Protein AF-A0A8S9DQQ0-F1 (afdb_monomer_lite)

Secondary structure (DSSP, 8-state):
-PPPEEEEEETTEEEEEEGGG----------BPPTT--TTEEEEEEETTEEEEEE-HHHHHT---

Structure (mmCIF,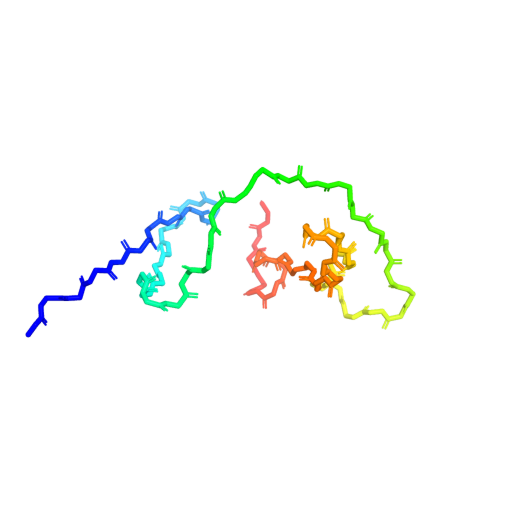 N/CA/C/O backbone):
data_AF-A0A8S9DQQ0-F1
#
_entry.id   AF-A0A8S9DQQ0-F1
#
loop_
_atom_site.group_PDB
_atom_site.id
_atom_site.type_symbol
_atom_site.label_atom_id
_atom_site.label_alt_id
_atom_site.label_comp_id
_atom_site.label_asym_id
_atom_site.label_entity_id
_atom_site.label_seq_id
_atom_site.pdbx_PDB_ins_code
_atom_site.Cartn_x
_atom_site.Cartn_y
_atom_site.Cartn_z
_atom_site.occupancy
_atom_site.B_iso_or_equiv
_atom_site.auth_seq_id
_atom_site.auth_comp_id
_atom_site.auth_asym_id
_atom_site.auth_atom_id
_atom_site.pdbx_PDB_model_num
ATOM 1 N N . MET A 1 1 ? -8.859 -3.932 24.980 1.00 70.06 1 MET A N 1
ATOM 2 C CA . MET A 1 1 ? -8.337 -2.784 24.210 1.00 70.06 1 MET A CA 1
ATOM 3 C C . MET A 1 1 ? -9.172 -2.676 22.950 1.00 70.06 1 MET A C 1
ATOM 5 O O . MET A 1 1 ? -9.451 -3.710 22.353 1.00 70.06 1 MET A O 1
ATOM 9 N N . GLU A 1 2 ? -9.643 -1.480 22.609 1.00 83.44 2 GLU A N 1
ATOM 10 C CA . GLU A 1 2 ? -10.440 -1.251 21.398 1.00 83.44 2 GLU A CA 1
ATOM 11 C C . GLU A 1 2 ? -9.548 -1.347 20.153 1.00 83.44 2 GLU A C 1
ATOM 13 O O . GLU A 1 2 ? -8.397 -0.908 20.178 1.00 83.44 2 GLU A O 1
ATOM 18 N N . LYS A 1 3 ? -10.057 -1.950 19.073 1.00 88.44 3 LYS A N 1
ATOM 19 C CA . LYS A 1 3 ? -9.330 -2.029 17.802 1.00 88.44 3 LYS A CA 1
ATOM 20 C C . LYS A 1 3 ? -9.482 -0.713 17.048 1.00 88.44 3 LYS A C 1
ATOM 22 O O . LYS A 1 3 ? -10.590 -0.340 16.679 1.00 88.44 3 LYS A O 1
ATOM 27 N N . GLN A 1 4 ? -8.367 -0.041 16.794 1.00 96.00 4 GLN A N 1
ATOM 28 C CA . GLN A 1 4 ? -8.316 1.130 15.924 1.00 96.00 4 GLN A CA 1
ATOM 29 C C . GLN A 1 4 ? -8.001 0.689 14.494 1.00 96.00 4 GLN A C 1
ATOM 31 O O . GLN A 1 4 ? -7.033 -0.039 14.262 1.00 96.00 4 GLN A O 1
ATOM 36 N N . LEU A 1 5 ? -8.827 1.122 13.544 1.00 97.06 5 LEU A N 1
ATOM 37 C CA . LEU A 1 5 ? -8.742 0.734 12.139 1.00 97.06 5 LEU A CA 1
ATOM 38 C C . LEU A 1 5 ? -8.584 1.973 11.259 1.00 97.06 5 LEU A C 1
ATOM 40 O O . LEU A 1 5 ? -9.239 2.989 11.488 1.00 97.06 5 LEU A O 1
ATOM 44 N N . VAL A 1 6 ? -7.758 1.860 10.224 1.00 97.69 6 VAL A N 1
ATOM 45 C CA . VAL A 1 6 ? -7.802 2.769 9.077 1.00 97.69 6 VAL A CA 1
ATOM 46 C C . VAL A 1 6 ? -8.791 2.187 8.083 1.00 97.69 6 VAL A C 1
ATOM 48 O O . VAL A 1 6 ? -8.596 1.067 7.610 1.00 97.69 6 VAL A O 1
ATOM 51 N N . ILE A 1 7 ? -9.850 2.941 7.797 1.00 97.38 7 ILE A N 1
ATOM 52 C CA . ILE A 1 7 ? -10.880 2.569 6.828 1.00 97.38 7 ILE A CA 1
ATOM 53 C C . ILE A 1 7 ? -10.586 3.268 5.502 1.00 97.38 7 ILE A C 1
ATOM 55 O O . ILE A 1 7 ? -10.288 4.462 5.484 1.00 97.38 7 ILE A O 1
ATOM 59 N N . PHE A 1 8 ? -10.660 2.523 4.406 1.00 96.38 8 PHE A N 1
ATOM 60 C CA . PHE A 1 8 ? -10.469 3.028 3.050 1.00 96.38 8 PHE A CA 1
ATOM 61 C C . PHE A 1 8 ? -11.414 2.320 2.079 1.00 96.38 8 PHE A C 1
ATOM 63 O O . PHE A 1 8 ? -11.928 1.240 2.366 1.00 96.38 8 PHE A O 1
ATOM 70 N N . GLU A 1 9 ? -11.649 2.941 0.931 1.00 95.88 9 GLU A N 1
ATOM 71 C CA . GLU A 1 9 ? -12.569 2.433 -0.082 1.00 95.88 9 GLU A CA 1
ATOM 72 C C . GLU A 1 9 ? -11.809 1.698 -1.189 1.00 95.88 9 GLU A C 1
ATOM 74 O O . GLU A 1 9 ? -10.768 2.160 -1.662 1.00 95.88 9 GLU A O 1
ATOM 79 N N . LEU A 1 10 ? -12.363 0.568 -1.627 1.00 94.81 10 LEU A N 1
ATOM 80 C CA . LEU A 1 10 ? -12.001 -0.104 -2.872 1.00 94.81 10 LEU A CA 1
ATOM 81 C C . LEU A 1 10 ? -13.264 -0.215 -3.729 1.00 94.81 10 LEU A C 1
ATOM 83 O O . LEU A 1 10 ? -14.120 -1.072 -3.510 1.00 94.81 10 LEU A O 1
ATOM 87 N N . GLY A 1 11 ? -13.409 0.692 -4.696 1.00 90.75 11 GLY A N 1
ATOM 88 C CA . GLY A 1 11 ? -14.632 0.785 -5.492 1.00 90.75 11 GLY A CA 1
ATOM 89 C C . GLY A 1 11 ? -15.805 1.259 -4.633 1.00 90.75 11 GLY A C 1
ATOM 90 O O . GLY A 1 11 ? -15.817 2.405 -4.201 1.00 90.75 11 GLY A O 1
ATOM 91 N N . THR A 1 12 ? -16.784 0.385 -4.390 1.00 92.06 12 THR A N 1
ATOM 92 C CA . THR A 1 12 ? -17.976 0.698 -3.569 1.00 92.06 12 THR A CA 1
ATOM 93 C C . THR A 1 12 ? -17.944 0.064 -2.176 1.00 92.06 12 THR A C 1
ATOM 95 O O . THR A 1 12 ? -18.862 0.264 -1.380 1.00 92.06 12 THR A O 1
ATOM 98 N N . GLU A 1 13 ? -16.893 -0.696 -1.866 1.00 94.25 13 GLU A N 1
ATOM 99 C CA . GLU A 1 13 ? -16.750 -1.425 -0.610 1.00 94.25 13 GLU A CA 1
ATOM 100 C C . GLU A 1 13 ? -15.748 -0.744 0.325 1.00 94.25 13 GLU A C 1
ATOM 102 O O . GLU A 1 13 ? -14.737 -0.186 -0.108 1.00 94.25 13 GLU A O 1
ATOM 107 N N . HIS A 1 14 ? -16.014 -0.831 1.630 1.00 96.31 14 HIS A N 1
ATOM 108 C CA . HIS A 1 14 ? -15.109 -0.346 2.668 1.00 96.31 14 HIS A CA 1
ATOM 109 C C . HIS A 1 14 ? -14.245 -1.491 3.191 1.00 96.31 14 HIS A C 1
ATOM 111 O O . HIS A 1 14 ? -14.754 -2.520 3.636 1.00 96.31 14 HIS A O 1
ATOM 117 N N . PHE A 1 15 ? -12.937 -1.268 3.200 1.00 96.69 15 PHE A N 1
ATOM 118 C CA . PHE A 1 15 ? -11.941 -2.159 3.774 1.00 96.69 15 PHE A CA 1
ATOM 119 C C . PHE A 1 15 ? -11.304 -1.507 4.999 1.00 96.69 15 PHE A C 1
ATOM 121 O O . PHE A 1 15 ? -11.335 -0.287 5.169 1.00 96.69 15 PHE A O 1
ATOM 128 N N . GLY A 1 16 ? -10.733 -2.334 5.874 1.00 96.44 16 GLY A N 1
ATOM 129 C CA . GLY A 1 16 ? -10.104 -1.880 7.106 1.00 96.44 16 GLY A CA 1
ATOM 130 C C . GLY A 1 16 ? -8.812 -2.627 7.397 1.00 96.44 16 GLY A C 1
ATOM 131 O O . GLY A 1 16 ? -8.733 -3.841 7.212 1.00 96.44 16 GLY A O 1
ATOM 132 N N . ILE A 1 17 ? -7.813 -1.901 7.887 1.00 96.75 17 ILE A N 1
ATOM 133 C CA . ILE A 1 17 ? -6.562 -2.462 8.406 1.00 96.75 17 ILE A CA 1
ATOM 134 C C . ILE A 1 17 ? -6.304 -1.928 9.816 1.00 96.75 17 ILE A C 1
ATOM 136 O O . ILE A 1 17 ? -6.644 -0.783 10.120 1.00 96.75 17 ILE A O 1
ATOM 140 N N . GLU A 1 18 ? -5.726 -2.751 10.694 1.00 97.12 18 GLU A N 1
ATOM 141 C CA . GLU A 1 18 ? -5.329 -2.311 12.035 1.00 97.12 18 GLU A CA 1
ATOM 142 C C . GLU A 1 18 ? -4.330 -1.156 11.945 1.00 97.12 18 GLU A C 1
ATOM 144 O O . GLU A 1 18 ? -3.339 -1.232 11.219 1.00 97.12 18 GLU A O 1
ATOM 149 N N . ILE A 1 19 ? -4.577 -0.084 12.705 1.00 96.56 19 ILE A N 1
ATOM 150 C CA . ILE A 1 19 ? -3.745 1.127 12.655 1.00 96.56 19 ILE A CA 1
ATOM 151 C C . ILE A 1 19 ? -2.284 0.834 13.014 1.00 96.56 19 ILE A C 1
ATOM 153 O O . ILE A 1 19 ? -1.379 1.470 12.488 1.00 96.56 19 ILE A O 1
ATOM 157 N N . ALA A 1 20 ? -2.048 -0.171 13.862 1.00 95.88 20 ALA A N 1
ATOM 158 C CA . ALA A 1 20 ? -0.714 -0.611 14.256 1.00 95.88 20 ALA A CA 1
ATOM 159 C C . ALA A 1 20 ? 0.107 -1.190 13.087 1.00 95.88 20 ALA A C 1
ATOM 161 O O . ALA A 1 20 ? 1.326 -1.281 13.191 1.00 95.88 20 ALA A O 1
ATOM 162 N N . SER A 1 21 ? -0.541 -1.575 11.983 1.00 95.88 21 SER A N 1
ATOM 163 C CA . SER A 1 21 ? 0.108 -2.065 10.762 1.00 95.88 21 SER A CA 1
ATOM 164 C C . SER A 1 21 ? 0.307 -0.977 9.700 1.00 95.88 21 SER A C 1
ATOM 166 O O . SER A 1 21 ? 0.823 -1.274 8.625 1.00 95.88 21 SER A O 1
ATOM 168 N N . VAL A 1 22 ? -0.111 0.268 9.958 1.00 96.25 22 VAL A N 1
ATOM 169 C CA . VAL A 1 22 ? -0.031 1.370 8.990 1.00 96.25 22 VAL A CA 1
ATOM 170 C C . VAL A 1 22 ? 1.173 2.257 9.297 1.00 96.25 22 VAL A C 1
ATOM 172 O O . VAL A 1 22 ? 1.170 3.013 10.263 1.00 96.25 22 VAL A O 1
ATOM 175 N N . GLU A 1 23 ? 2.190 2.214 8.436 1.00 94.50 23 GLU A N 1
ATOM 176 C CA . GLU A 1 23 ? 3.378 3.076 8.564 1.00 94.50 23 GLU A CA 1
ATOM 177 C C . GLU A 1 23 ? 3.124 4.523 8.110 1.00 94.50 23 GLU A C 1
ATOM 179 O O . GLU A 1 23 ? 3.781 5.461 8.567 1.00 94.50 23 GLU A O 1
ATOM 184 N N . GLY A 1 24 ? 2.164 4.730 7.208 1.00 93.38 24 GLY A N 1
ATOM 185 C CA . GLY A 1 24 ? 1.780 6.060 6.758 1.00 93.38 24 GLY A CA 1
ATOM 186 C C . GLY A 1 24 ? 0.792 6.048 5.601 1.00 93.38 24 GLY A C 1
ATOM 187 O O . GLY A 1 24 ? 0.695 5.085 4.846 1.00 93.38 24 GLY A O 1
ATOM 188 N N . ILE A 1 25 ? 0.078 7.163 5.452 1.00 95.31 25 ILE A N 1
ATOM 189 C CA . ILE A 1 25 ? -0.776 7.445 4.298 1.00 95.31 25 ILE A CA 1
ATOM 190 C C . ILE A 1 25 ? -0.059 8.505 3.471 1.00 95.31 25 ILE A C 1
ATOM 192 O O . ILE A 1 25 ? 0.176 9.623 3.935 1.00 95.31 25 ILE A O 1
ATOM 196 N N . VAL A 1 26 ? 0.332 8.138 2.257 1.00 94.50 26 VAL A N 1
ATOM 1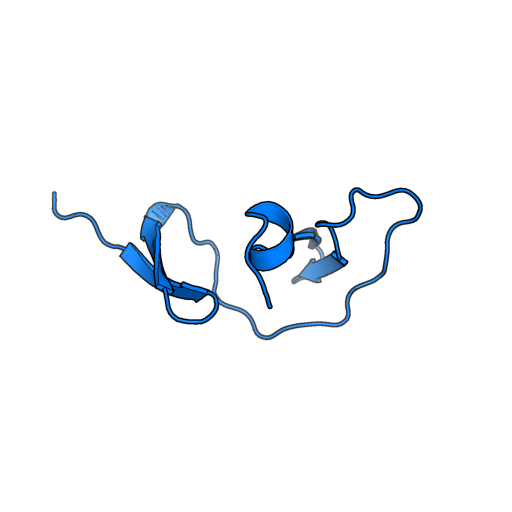97 C CA . VAL A 1 26 ? 1.097 8.998 1.353 1.00 94.50 26 VAL A CA 1
ATOM 198 C C . VAL A 1 26 ? 0.326 9.205 0.059 1.00 94.50 26 VAL A C 1
ATOM 200 O O . VAL A 1 26 ? -0.483 8.370 -0.340 1.00 94.50 26 VAL A O 1
ATOM 203 N N . LYS A 1 27 ? 0.572 10.335 -0.606 1.00 93.44 27 LYS A N 1
ATOM 204 C CA . LYS A 1 27 ? 0.066 10.538 -1.966 1.00 93.44 27 LYS A CA 1
ATOM 205 C C . LYS A 1 27 ? 0.799 9.606 -2.925 1.00 93.44 27 LYS A C 1
ATOM 207 O O . LYS A 1 27 ? 1.956 9.260 -2.685 1.00 93.44 27 LYS A O 1
ATOM 212 N N . MET A 1 28 ? 0.129 9.244 -4.016 1.00 90.69 28 MET A N 1
ATOM 213 C CA . MET A 1 28 ? 0.744 8.449 -5.072 1.00 90.69 28 MET A CA 1
ATOM 214 C C . MET A 1 28 ? 1.993 9.160 -5.602 1.00 90.69 28 MET A C 1
ATOM 216 O O . MET A 1 28 ? 1.969 10.364 -5.862 1.00 90.69 28 MET A O 1
ATOM 220 N N . GLN A 1 29 ? 3.077 8.405 -5.729 1.00 92.19 29 GLN A N 1
ATOM 221 C CA . GLN A 1 29 ? 4.336 8.856 -6.310 1.00 92.19 29 GLN A CA 1
ATOM 222 C C . GLN A 1 29 ? 4.542 8.168 -7.659 1.00 92.19 29 GLN A C 1
ATOM 224 O O . GLN A 1 29 ? 3.766 7.294 -8.044 1.00 92.19 29 GLN A O 1
ATOM 229 N N . GLU A 1 30 ? 5.577 8.571 -8.388 1.00 95.88 30 GLU A N 1
ATOM 230 C CA . GLU A 1 30 ? 5.943 7.898 -9.629 1.00 95.88 30 GLU A CA 1
ATOM 231 C C . GLU A 1 30 ? 6.307 6.430 -9.359 1.00 95.88 30 GLU A C 1
ATOM 233 O O . GLU A 1 30 ? 7.100 6.123 -8.467 1.00 95.88 30 GLU A O 1
ATOM 238 N N . ILE A 1 31 ? 5.703 5.525 -10.132 1.00 97.50 31 ILE A N 1
ATOM 239 C CA . ILE A 1 31 ? 5.921 4.083 -10.022 1.00 97.50 31 ILE A CA 1
ATOM 240 C C . ILE A 1 31 ? 6.779 3.627 -11.196 1.00 97.50 31 ILE A C 1
ATOM 242 O O . ILE A 1 31 ? 6.385 3.739 -12.359 1.00 97.50 31 ILE A O 1
ATOM 246 N N . THR A 1 32 ? 7.923 3.030 -10.885 1.00 97.69 32 THR A N 1
ATOM 247 C CA . THR A 1 32 ? 8.776 2.372 -11.871 1.00 97.69 32 THR A CA 1
ATOM 248 C C . THR A 1 32 ? 8.320 0.929 -12.041 1.00 97.69 32 THR A C 1
ATOM 250 O O . THR A 1 32 ? 8.399 0.125 -11.109 1.00 97.69 32 THR A O 1
ATOM 253 N N . LYS A 1 33 ? 7.846 0.586 -13.243 1.00 96.56 33 LYS A N 1
ATOM 254 C CA . LYS A 1 33 ? 7.376 -0.769 -13.569 1.00 96.56 33 LYS A CA 1
ATOM 255 C C . LYS A 1 33 ? 8.502 -1.796 -13.460 1.00 96.56 33 LYS A C 1
ATOM 257 O O . LYS A 1 33 ? 9.615 -1.558 -13.926 1.00 96.56 33 LYS A O 1
ATOM 262 N N . ILE A 1 34 ? 8.177 -2.970 -12.920 1.00 96.25 34 ILE A N 1
ATOM 263 C CA . ILE A 1 34 ? 9.086 -4.120 -12.872 1.00 96.25 34 ILE A CA 1
ATOM 264 C C . ILE A 1 34 ? 8.714 -5.107 -13.990 1.00 96.25 34 ILE A C 1
ATOM 266 O O . ILE A 1 34 ? 7.570 -5.567 -14.036 1.00 96.25 34 ILE A O 1
ATOM 270 N N . PRO A 1 35 ? 9.650 -5.470 -14.887 1.00 95.31 35 PRO A N 1
ATOM 271 C CA . PRO A 1 35 ? 9.414 -6.508 -15.886 1.00 95.31 35 PRO A CA 1
ATOM 272 C C . PRO A 1 35 ? 9.063 -7.855 -15.243 1.00 95.31 35 PRO A C 1
ATOM 274 O O . PRO A 1 35 ? 9.655 -8.232 -14.237 1.00 95.31 35 PRO A O 1
ATOM 277 N N . GLN A 1 36 ? 8.136 -8.599 -15.856 1.00 94.88 36 GLN A N 1
ATOM 278 C CA . GLN A 1 36 ? 7.716 -9.944 -15.418 1.00 94.88 36 GLN A CA 1
ATOM 279 C C . GLN A 1 36 ? 7.102 -10.021 -14.006 1.00 94.88 36 GLN A C 1
ATOM 281 O O . GLN A 1 36 ? 6.930 -11.115 -13.471 1.00 94.88 36 GLN A O 1
ATOM 286 N N . ALA A 1 37 ? 6.740 -8.888 -13.398 1.00 95.88 37 ALA A N 1
ATOM 287 C CA . ALA A 1 37 ? 6.013 -8.893 -12.137 1.00 95.88 37 ALA A CA 1
ATOM 288 C C . ALA A 1 37 ? 4.577 -9.433 -12.323 1.00 95.88 37 ALA A C 1
ATOM 290 O O . ALA A 1 37 ? 4.009 -9.317 -13.417 1.00 95.88 37 ALA A O 1
ATOM 291 N N . PRO A 1 38 ? 3.960 -10.008 -11.271 1.00 96.56 38 PRO A N 1
ATOM 292 C CA . PRO A 1 38 ? 2.542 -10.351 -11.294 1.00 96.56 38 PRO A CA 1
ATOM 293 C C . PRO A 1 38 ? 1.679 -9.139 -11.664 1.00 96.56 38 PRO A C 1
ATOM 295 O O . PRO A 1 38 ? 2.002 -8.014 -11.296 1.00 96.56 38 PRO A O 1
ATOM 298 N N . SER A 1 39 ? 0.544 -9.363 -12.328 1.00 95.25 39 SER A N 1
ATOM 299 C CA . SER A 1 39 ? -0.317 -8.291 -12.859 1.00 95.25 39 SER A CA 1
ATOM 300 C C . SER A 1 39 ? -0.865 -7.312 -11.814 1.00 95.25 39 SER A C 1
ATOM 302 O O . SER A 1 39 ? -1.257 -6.208 -12.176 1.00 95.25 39 SER A O 1
ATOM 304 N N . TYR A 1 40 ? -0.909 -7.708 -10.540 1.00 96.62 40 TYR A N 1
ATOM 305 C CA . TYR A 1 40 ? -1.334 -6.867 -9.417 1.00 96.62 40 TYR A CA 1
ATOM 306 C C . TYR A 1 40 ? -0.198 -6.028 -8.811 1.00 96.62 40 TYR A C 1
ATOM 308 O O . TYR A 1 40 ? -0.428 -5.269 -7.874 1.00 96.62 40 TYR A O 1
ATOM 316 N N . VAL A 1 41 ? 1.036 -6.192 -9.287 1.00 97.62 41 VAL A N 1
ATOM 317 C CA . VAL A 1 41 ? 2.185 -5.387 -8.872 1.00 97.62 41 VAL A CA 1
ATOM 318 C C . VAL A 1 41 ? 2.375 -4.281 -9.903 1.00 97.62 41 VAL A C 1
ATOM 320 O O . VAL A 1 41 ? 2.808 -4.539 -11.024 1.00 97.62 41 VAL A O 1
ATOM 323 N N . GLU A 1 42 ? 2.092 -3.039 -9.515 1.00 96.94 42 GLU A N 1
ATOM 324 C CA . GLU A 1 42 ? 2.290 -1.877 -10.390 1.00 96.94 42 GLU A CA 1
ATOM 325 C C . GLU A 1 42 ? 3.778 -1.593 -10.631 1.00 96.94 42 GLU A C 1
ATOM 327 O O . GLU A 1 42 ? 4.165 -1.080 -11.682 1.00 96.94 42 GLU A O 1
ATOM 332 N N . GLY A 1 43 ? 4.629 -1.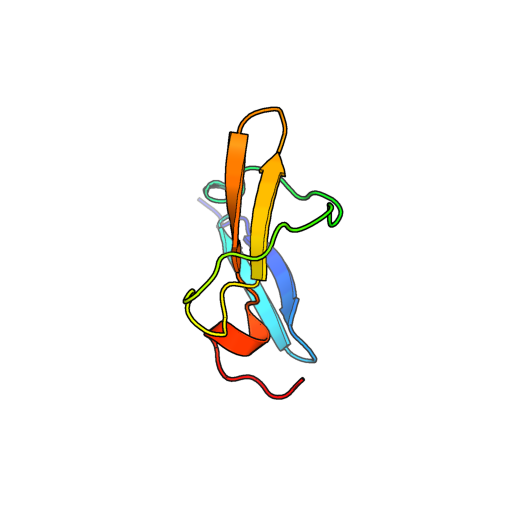953 -9.665 1.00 97.81 43 GLY A N 1
ATOM 333 C CA . GLY A 1 43 ? 6.074 -1.784 -9.737 1.00 97.81 43 GLY A CA 1
ATOM 334 C C . GLY A 1 43 ? 6.672 -1.453 -8.377 1.00 97.81 43 GLY A C 1
ATOM 335 O O . GLY A 1 43 ? 6.266 -2.008 -7.357 1.00 97.81 43 GLY A O 1
ATOM 336 N N . ILE A 1 44 ? 7.639 -0.541 -8.371 1.00 97.44 44 ILE A N 1
ATOM 337 C CA . ILE A 1 44 ? 8.288 -0.008 -7.170 1.00 97.44 44 ILE A CA 1
ATOM 338 C C . ILE A 1 44 ? 8.231 1.516 -7.148 1.00 97.44 44 ILE A C 1
ATOM 340 O O . ILE A 1 44 ? 8.243 2.164 -8.191 1.00 97.44 44 ILE A O 1
ATOM 344 N N . THR A 1 45 ? 8.234 2.085 -5.947 1.00 96.94 45 THR A N 1
ATOM 345 C CA . THR A 1 45 ? 8.411 3.522 -5.715 1.00 96.94 45 THR A CA 1
ATOM 346 C C . THR A 1 45 ? 9.537 3.746 -4.715 1.00 96.94 45 THR A C 1
ATOM 348 O O . THR A 1 45 ? 9.797 2.908 -3.849 1.00 96.94 45 THR A O 1
ATOM 351 N N . ASN A 1 46 ? 10.195 4.899 -4.803 1.00 95.56 46 ASN A N 1
ATOM 352 C CA . ASN A 1 46 ? 11.088 5.364 -3.752 1.00 95.56 46 ASN A CA 1
ATOM 353 C C . ASN A 1 46 ? 10.274 6.164 -2.727 1.00 95.56 46 ASN A C 1
ATOM 355 O O . ASN A 1 46 ? 9.745 7.230 -3.035 1.00 95.56 46 ASN A O 1
ATOM 359 N N . LEU A 1 47 ? 10.150 5.650 -1.508 1.00 94.25 47 LEU A N 1
ATOM 360 C CA . LEU A 1 47 ? 9.547 6.356 -0.387 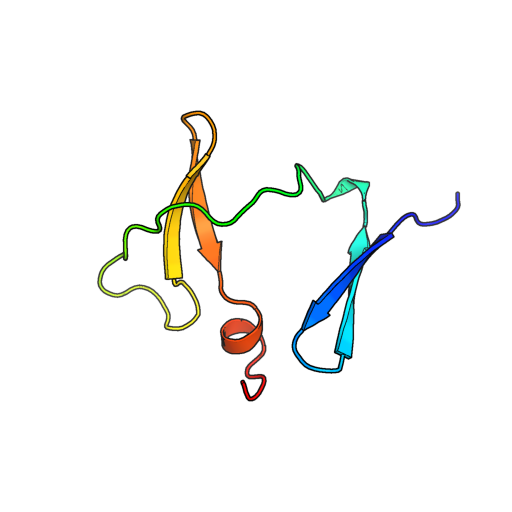1.00 94.25 47 LEU A CA 1
ATOM 361 C C . LEU A 1 47 ? 10.633 6.678 0.640 1.00 94.25 47 LEU A C 1
ATOM 363 O 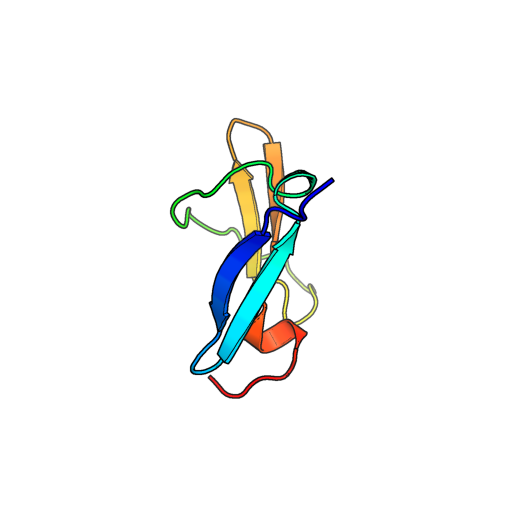O . LEU A 1 47 ? 11.116 5.801 1.350 1.00 94.25 47 LEU A O 1
ATOM 367 N N . ARG A 1 48 ? 11.015 7.960 0.725 1.00 91.50 48 ARG A N 1
ATOM 368 C CA . ARG A 1 48 ? 12.017 8.469 1.686 1.00 91.50 48 ARG A CA 1
ATOM 369 C C . ARG A 1 48 ? 13.358 7.714 1.635 1.00 91.50 48 ARG A C 1
ATOM 371 O O . ARG A 1 48 ? 13.957 7.433 2.667 1.00 91.50 48 ARG A O 1
ATOM 378 N N . GLY A 1 49 ? 13.821 7.370 0.435 1.00 92.94 49 GLY A N 1
ATOM 379 C CA . GLY A 1 49 ? 15.061 6.617 0.219 1.00 92.94 49 GLY A CA 1
ATOM 380 C C . GLY A 1 49 ? 14.893 5.097 0.286 1.00 92.94 49 GLY A C 1
ATOM 381 O O . GLY A 1 49 ? 15.836 4.381 -0.040 1.00 92.94 49 GLY A O 1
ATOM 382 N N . SER A 1 50 ? 13.713 4.597 0.665 1.00 94.75 50 SER A N 1
ATOM 383 C CA . SER A 1 50 ? 13.404 3.166 0.691 1.00 94.75 50 SER A CA 1
ATOM 384 C C . SER A 1 50 ? 12.661 2.759 -0.575 1.00 94.75 50 SER A C 1
ATOM 386 O O . SER A 1 50 ? 11.628 3.335 -0.914 1.00 94.75 50 SER A O 1
ATOM 388 N N . VAL A 1 51 ? 13.177 1.753 -1.279 1.00 95.50 51 VAL A N 1
ATOM 389 C CA . VAL A 1 51 ? 12.506 1.179 -2.451 1.00 95.50 51 VAL A CA 1
ATOM 390 C C . VAL A 1 51 ? 11.463 0.179 -1.968 1.00 95.50 51 VAL A C 1
ATOM 392 O O . VAL A 1 51 ? 11.817 -0.853 -1.401 1.00 95.50 51 VAL A O 1
ATOM 395 N N . ILE A 1 52 ? 10.187 0.485 -2.195 1.00 95.88 52 ILE A N 1
ATOM 396 C CA . ILE A 1 52 ? 9.061 -0.343 -1.751 1.00 95.88 52 ILE A CA 1
ATOM 397 C C . ILE A 1 52 ? 8.199 -0.780 -2.944 1.00 95.88 52 ILE A C 1
ATOM 399 O O . ILE A 1 52 ? 8.021 0.004 -3.884 1.00 95.88 52 ILE A O 1
ATOM 403 N N . PRO A 1 53 ? 7.669 -2.018 -2.946 1.00 96.50 53 PRO A N 1
ATOM 404 C CA . PRO A 1 53 ? 6.753 -2.474 -3.983 1.0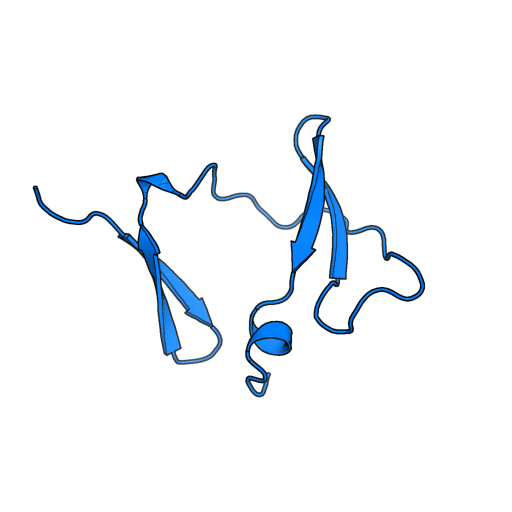0 96.50 53 PRO A CA 1
ATOM 405 C C . PRO A 1 53 ? 5.393 -1.782 -3.852 1.00 96.50 53 PRO A C 1
ATOM 407 O O . PRO A 1 53 ? 4.909 -1.542 -2.747 1.00 96.50 53 PRO A O 1
ATOM 410 N N . VAL A 1 54 ? 4.754 -1.511 -4.989 1.00 97.25 54 VAL A N 1
ATOM 411 C CA . VAL A 1 54 ? 3.392 -0.974 -5.056 1.00 97.25 54 VAL A CA 1
ATOM 412 C C . VAL A 1 54 ? 2.465 -2.049 -5.607 1.00 97.25 54 VAL A C 1
ATOM 414 O O . VAL A 1 54 ? 2.684 -2.573 -6.701 1.00 97.25 54 VAL A O 1
ATOM 417 N N . VAL A 1 55 ? 1.436 -2.386 -4.832 1.00 97.00 55 VAL A N 1
ATOM 418 C CA . VAL A 1 55 ? 0.427 -3.393 -5.173 1.00 97.00 55 VAL A CA 1
ATOM 419 C C . VAL A 1 55 ? -0.915 -2.703 -5.380 1.00 97.00 55 VAL A C 1
ATOM 421 O O . VAL A 1 55 ? -1.366 -1.952 -4.519 1.00 97.00 55 VAL A O 1
ATOM 424 N N . ASP A 1 56 ? -1.559 -2.994 -6.505 1.00 96.25 56 ASP A N 1
ATOM 425 C CA . ASP A 1 56 ? -2.939 -2.608 -6.782 1.00 96.25 56 ASP A CA 1
ATOM 426 C C . ASP A 1 56 ? -3.882 -3.621 -6.113 1.00 96.25 56 ASP A C 1
ATOM 428 O O . ASP A 1 56 ? -3.884 -4.813 -6.443 1.00 96.25 56 ASP A O 1
ATOM 432 N N . LEU A 1 57 ? -4.665 -3.154 -5.135 1.00 96.44 57 LEU A N 1
ATOM 433 C CA . LEU A 1 57 ? -5.563 -4.012 -4.362 1.00 96.44 57 LEU A CA 1
ATOM 434 C C . LEU A 1 57 ? -6.784 -4.480 -5.163 1.00 96.44 57 LEU A C 1
ATOM 436 O O . LEU A 1 57 ? -7.197 -5.623 -4.970 1.00 96.44 57 LEU A O 1
ATOM 440 N N . HIS A 1 58 ? -7.307 -3.681 -6.102 1.00 94.94 58 HIS A N 1
ATOM 441 C CA . HIS A 1 58 ? -8.386 -4.119 -6.996 1.00 94.94 58 HIS A CA 1
ATOM 442 C C . HIS A 1 58 ? -7.928 -5.325 -7.813 1.00 94.94 58 HIS A C 1
ATOM 444 O O . HIS A 1 58 ? -8.582 -6.368 -7.810 1.00 94.94 58 HIS A O 1
ATOM 450 N N . LYS A 1 59 ? -6.741 -5.237 -8.427 1.00 95.56 59 LYS A N 1
ATOM 451 C CA . LYS A 1 59 ? -6.150 -6.352 -9.186 1.00 95.56 59 LYS A CA 1
ATOM 452 C C . LYS A 1 59 ? -5.804 -7.533 -8.289 1.00 95.56 59 LYS A C 1
ATOM 454 O O . LYS A 1 59 ? -6.003 -8.681 -8.683 1.00 95.56 59 LYS A O 1
ATOM 459 N N . ARG A 1 60 ? -5.282 -7.277 -7.083 1.00 96.00 60 ARG A N 1
ATOM 460 C CA . ARG A 1 60 ? -4.882 -8.335 -6.145 1.00 96.00 60 ARG A CA 1
ATOM 461 C C . ARG A 1 60 ? -6.073 -9.149 -5.650 1.00 96.00 60 ARG A C 1
ATOM 463 O O . ARG A 1 60 ? -5.927 -10.359 -5.475 1.00 96.00 60 ARG A O 1
ATOM 470 N N . PHE A 1 61 ? -7.209 -8.498 -5.420 1.00 95.00 61 PHE A N 1
ATOM 471 C CA . PHE A 1 61 ? -8.439 -9.131 -4.945 1.00 95.00 61 PHE A CA 1
ATOM 472 C C . PHE A 1 61 ? -9.363 -9.585 -6.081 1.00 95.00 61 PHE A C 1
ATOM 474 O O . PHE A 1 61 ? -10.376 -10.224 -5.814 1.00 95.00 61 PHE A O 1
ATOM 481 N N . GLY A 1 62 ? -9.005 -9.317 -7.342 1.00 92.62 62 GLY A N 1
ATOM 482 C CA . GLY A 1 62 ? -9.823 -9.680 -8.500 1.00 92.62 62 GLY A CA 1
ATOM 483 C C . GLY A 1 62 ? -11.131 -8.889 -8.578 1.00 92.62 62 GLY A C 1
ATOM 484 O O . GLY A 1 62 ? -12.120 -9.396 -9.102 1.00 92.62 62 GLY A O 1
ATOM 485 N N . MET A 1 63 ? -11.146 -7.671 -8.036 1.00 89.12 63 MET A N 1
ATOM 486 C CA . MET A 1 63 ? -12.301 -6.780 -8.080 1.00 89.12 63 MET A CA 1
ATOM 487 C C . MET A 1 63 ? -12.406 -6.148 -9.468 1.00 89.12 63 MET A C 1
ATOM 489 O O . MET A 1 63 ? -11.397 -5.786 -10.078 1.00 89.12 63 MET A O 1
ATOM 493 N N . ALA A 1 64 ? -13.634 -6.016 -9.972 1.00 72.62 64 ALA A N 1
ATOM 494 C CA . ALA A 1 64 ? -13.882 -5.208 -11.158 1.00 72.62 64 ALA A CA 1
ATOM 495 C C . ALA A 1 64 ? -13.546 -3.740 -10.841 1.00 72.62 64 ALA A C 1
ATOM 497 O O . ALA A 1 64 ? -13.845 -3.265 -9.743 1.00 72.62 64 ALA A O 1
ATOM 498 N N . ALA A 1 65 ? -12.875 -3.072 -11.782 1.00 61.19 65 ALA A N 1
ATOM 499 C CA . ALA A 1 65 ? -12.551 -1.650 -11.693 1.00 61.19 65 ALA A CA 1
ATOM 500 C C . ALA A 1 65 ? -13.810 -0.776 -11.765 1.00 61.19 65 ALA A C 1
ATOM 502 O O . ALA A 1 65 ? -14.742 -1.157 -12.513 1.00 61.19 65 ALA A O 1
#

Sequence (65 aa):
MEKQLVIFELGTEHFGIEIASVEGIVKMQEITKIPQAPSYVEGITNLRGSVIPVVDLHKRFGMAA

Foldseek 3Di:
DDFDWDWDDDPPDIDTDGPVPDPDDDDDDDADQDPPDPPQWRHWDQDPNDIDTDGNVCVVVVHDD

pLDDT: mean 93.88, std 6.31, range [61.19, 97.81]

Radius of gyration: 13.74 Å; chains: 1; bounding box: 33×21×40 Å